Protein 8J4V (pdb70)

Nearest PDB structures (foldseek):
  8j4w-assembly1_C  TM=1.005E+00  e=1.758E-30  Mycolicibacterium thermoresistibile ATCC 19527
  8j4x-assembly3_I  TM=9.632E-01  e=4.464E-23  Mycobacterium tuberculosis H37Rv
  7mms-assembly1_E  TM=9.470E-01  e=5.047E-17  Aerococcus urinae
  7mms-assembly2_F  TM=9.415E-01  e=1.172E-16  Aerococcus urinae
  4n82-assembly1_B  TM=8.182E-01  e=1.371E-11  Streptococcus sanguinis SK36

Foldseek 3Di:
DAAAEEEEDDPLCLQVLLVVLLPGDYHYQDPDDEDDDDAAHEYEYEFADADDLDDDLPDDRGGPPSVVVHCVPVRSLVRYAEYEYEYACVSPVCGRSNRVNCCVVSVHYHQYYAYGNHDPVRSVSVNVSSVVVVVVVVVVDDDPD

Structure (mmCIF, N/CA/C/O backbone):
data_8J4V
#
_entry.id   8J4V
#
_cell.length_a   36.010
_cell.length_b   37.200
_cell.length_c   48.380
_cell.angle_alpha   90.000
_cell.angle_beta   111.610
_cell.angle_gamma   90.000
#
_symmetry.space_group_name_H-M   'P 1 21 1'
#
loop_
_entity.id
_entity.type
_entity.pdbx_description
1 polymer 'Protein NrdI'
2 non-polymer 'FLAVIN MONONUCLEOTIDE'
3 non-polymer 'PHOSPHATE ION'
4 non-polymer GLYCEROL
5 water water
#
loop_
_atom_site.group_PDB
_atom_site.id
_atom_site.type_symbol
_atom_site.label_atom_id
_atom_site.label_alt_id
_atom_site.label_comp_id
_atom_site.label_asym_id
_atom_site.label_entity_id
_atom_site.label_seq_id
_atom_site.pdbx_PDB_ins_code
_atom_site.Cartn_x
_atom_site.Cartn_y
_atom_site.Cartn_z
_atom_site.occupancy
_atom_site.B_iso_or_equiv
_atom_site.auth_seq_id
_atom_site.auth_comp_id
_atom_site.auth_asym_id
_atom_site.auth_atom_id
_atom_site.pdbx_PDB_model_num
ATOM 1 N N . THR A 1 2 ? 20.40443 23.21745 17.43886 1.000 29.12411 2 THR C N 1
ATOM 2 C CA A THR A 1 2 ? 19.80426 24.44729 16.93689 0.423 29.24920 2 THR C CA 1
ATOM 3 C CA B THR A 1 2 ? 19.79875 24.41697 16.86959 0.577 29.13378 2 THR C CA 1
ATOM 4 C C . THR A 1 2 ? 18.28751 24.45014 17.07440 1.000 28.33731 2 THR C C 1
ATOM 5 O O . THR A 1 2 ? 17.60029 23.49562 16.71807 1.000 29.46878 2 THR C O 1
ATOM 12 N N . VAL A 1 3 ? 17.78147 25.54810 17.61404 1.000 25.36761 3 VAL C N 1
ATOM 13 C CA . VAL A 1 3 ? 16.35670 25.73253 17.85575 1.000 23.07207 3 VAL C CA 1
ATOM 14 C C . VAL A 1 3 ? 15.72765 26.35216 16.61399 1.000 19.02015 3 VAL C C 1
ATOM 15 O O . VAL A 1 3 ? 16.27670 27.29179 16.03232 1.000 19.12418 3 VAL C O 1
ATOM 19 N N A GLY A 1 4 ? 14.59328 25.80377 16.19072 0.780 17.61408 4 GLY C N 1
ATOM 20 N N B GLY A 1 4 ? 14.56367 25.84878 16.20627 0.220 18.08394 4 GLY C N 1
ATOM 21 C CA A GLY A 1 4 ? 13.85614 26.42029 15.10580 0.780 15.61290 4 GLY C CA 1
ATOM 22 C CA B GLY A 1 4 ? 13.88488 26.40631 15.04216 0.220 16.58687 4 GLY C CA 1
ATOM 23 C C A GLY A 1 4 ? 13.33127 27.77955 15.53167 0.780 12.53247 4 GLY C C 1
ATOM 24 C C B GLY A 1 4 ? 13.13922 27.68467 15.39438 0.220 13.98894 4 GLY C C 1
ATOM 25 O O A GLY A 1 4 ? 12.91409 27.97534 16.67223 0.780 14.06211 4 GLY C O 1
ATOM 26 O O B GLY A 1 4 ? 12.35478 27.71391 16.34797 0.220 14.27974 4 GLY C O 1
ATOM 27 N N . GLY A 1 5 ? 13.37571 28.74593 14.61635 1.000 11.25313 5 GLY C N 1
ATOM 28 C CA . GLY A 1 5 ? 12.77421 30.04355 14.90633 1.000 9.26285 5 GLY C CA 1
ATOM 29 C C . GLY A 1 5 ? 11.25940 30.00858 14.79233 1.000 6.39775 5 GLY C C 1
ATOM 30 O O . GLY A 1 5 ? 10.74373 29.49649 13.80039 1.000 5.78729 5 GLY C O 1
ATOM 31 N N . LEU A 1 6 ? 10.54309 30.56274 15.77314 1.000 6.39005 6 LEU C N 1
ATOM 32 C CA . LEU A 1 6 ? 9.08664 30.57619 15.76864 1.000 6.60586 6 LEU C CA 1
ATOM 33 C C . LEU A 1 6 ? 8.61038 31.91983 16.29701 1.000 5.67071 6 LEU C C 1
ATOM 34 O O . LEU A 1 6 ? 9.04042 32.35754 17.36805 1.000 6.60964 6 LEU C O 1
ATOM 39 N N . VAL A 1 7 ? 7.71549 32.55751 15.54617 1.000 5.14708 7 VAL C N 1
ATOM 40 C CA . VAL A 1 7 ? 7.08244 33.81972 15.91217 1.000 5.54951 7 VAL C CA 1
ATOM 41 C C . VAL A 1 7 ? 5.58192 33.61599 15.77437 1.000 5.06829 7 VAL C C 1
ATOM 42 O O . VAL A 1 7 ? 5.13620 32.93777 14.84055 1.000 6.01728 7 VAL C O 1
ATOM 46 N N . TYR A 1 8 ? 4.79656 34.17352 16.69483 1.000 5.10220 8 TYR C N 1
ATOM 47 C CA . TYR A 1 8 ? 3.35195 34.01830 16.60130 1.000 5.17942 8 TYR C CA 1
ATOM 48 C C . TYR A 1 8 ? 2.64398 35.28021 17.05738 1.000 5.10031 8 TYR C C 1
ATOM 49 O O . TYR A 1 8 ? 3.22422 36.15029 17.71450 1.000 5.81562 8 TYR C O 1
ATOM 58 N N . PHE A 1 9 ? 1.36537 35.36085 16.69276 1.000 5.18189 9 PHE C N 1
ATOM 59 C CA . PHE A 1 9 ? 0.45423 36.36899 17.20031 1.000 5.33657 9 PHE C CA 1
ATOM 60 C C . PHE A 1 9 ? -0.75630 35.66363 17.79109 1.000 5.12968 9 PHE C C 1
ATOM 61 O O . PHE A 1 9 ? -1.21097 34.64276 17.26358 1.000 5.68444 9 PHE C O 1
ATOM 69 N N . SER A 1 10 ? -1.30269 36.22772 18.86706 1.000 5.49152 10 SER C N 1
ATOM 70 C CA . SER A 1 10 ? -2.53820 35.71207 19.44381 1.000 6.16618 10 SER C CA 1
ATOM 71 C C . SER A 1 10 ? -3.28091 36.87558 20.08568 1.000 6.94864 10 SER C C 1
ATOM 72 O O . SER A 1 10 ? -2.66603 37.68694 20.78206 1.000 8.01374 10 SER C O 1
ATOM 75 N N . SER A 1 11 ? -4.59102 36.95721 19.85156 1.000 7.38276 11 SER C N 1
ATOM 76 C CA . SER A 1 11 ? -5.39405 38.02207 20.43384 1.000 9.25838 11 SER C CA 1
ATOM 77 C C . SER A 1 11 ? -5.83581 37.63010 21.83960 1.000 11.42898 11 SER C C 1
ATOM 78 O O . SER A 1 11 ? -5.36616 36.64734 22.41699 1.000 11.39285 11 SER C O 1
ATOM 81 N N . VAL A 1 12 ? -6.79814 38.39440 22.36674 1.000 13.88243 12 VAL C N 1
ATOM 82 C CA . VAL A 1 12 ? -7.32529 38.21415 23.71661 1.000 15.86631 12 VAL C CA 1
ATOM 83 C C . VAL A 1 12 ? -7.92842 36.82784 23.92299 1.000 15.64894 12 VAL C C 1
ATOM 84 O O . VAL A 1 12 ? -8.02453 36.35173 25.06374 1.000 16.35847 12 VAL C O 1
ATOM 88 N N . SER A 1 13 ? -8.37782 36.16836 22.85261 1.000 14.64259 13 SER C N 1
ATOM 89 C CA . SER A 1 13 ? -8.92311 34.81943 23.00666 1.000 13.67838 13 SER C CA 1
ATOM 90 C C . SER A 1 13 ? -7.84787 33.76739 23.27713 1.000 11.88384 13 SER C C 1
ATOM 91 O O . SER A 1 13 ? -8.17050 32.68953 23.78785 1.000 12.46830 13 SER C O 1
ATOM 94 N N . GLU A 1 14 ? -6.58907 34.04869 22.94453 1.000 9.72216 14 GLU C N 1
ATOM 95 C CA . GLU A 1 14 ? -5.43663 33.23922 23.33977 1.000 9.42193 14 GLU C CA 1
ATOM 96 C C . GLU A 1 14 ? -5.40848 31.84168 22.73634 1.000 8.25526 14 GLU C C 1
ATOM 97 O O . GLU A 1 14 ? -4.69144 30.97858 23.24620 1.000 8.82095 14 GLU C O 1
AT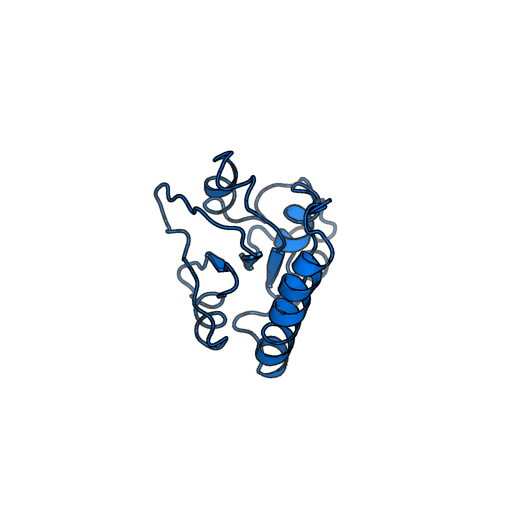OM 103 N N . TYR A 1 15 ? -6.14725 31.57993 21.65973 1.000 7.87597 15 TYR C N 1
ATOM 104 C CA . TYR A 1 15 ? -6.15412 30.22532 21.10738 1.000 7.44498 15 TYR C CA 1
ATOM 105 C C . TYR A 1 15 ? -4.80980 29.86541 20.48275 1.000 7.02861 15 TYR C C 1
ATOM 106 O O . TYR A 1 15 ? -4.31697 28.74703 20.67156 1.000 7.35263 15 TYR C O 1
ATOM 115 N N . THR A 1 16 ? -4.21063 30.78779 19.72393 1.000 6.62388 16 THR C N 1
ATOM 116 C CA . THR A 1 16 ? -2.90891 30.50349 19.12541 1.000 6.42781 16 THR C CA 1
ATOM 117 C C . THR A 1 16 ? -1.83653 30.40135 20.19994 1.000 6.45430 16 THR C C 1
ATOM 118 O O . THR A 1 16 ? -0.93982 29.55344 20.11742 1.000 6.71089 16 THR C O 1
ATOM 122 N N . HIS A 1 17 ? -1.92780 31.24676 21.22659 1.000 6.59149 17 HIS C N 1
ATOM 123 C CA . HIS A 1 17 ? -1.02660 31.14178 22.36684 1.000 7.30433 17 HIS C CA 1
ATOM 124 C C . HIS A 1 17 ? -1.11075 29.75958 23.00906 1.000 7.38748 17 HIS C C 1
ATOM 125 O O . HIS A 1 17 ? -0.08473 29.14213 23.31869 1.000 7.83230 17 HIS C O 1
ATOM 132 N N . ARG A 1 18 ? -2.33195 29.25242 23.20825 1.000 7.33754 18 ARG C N 1
ATOM 133 C CA A ARG A 1 18 ? -2.50319 27.92259 23.78712 0.599 8.10418 18 ARG C CA 1
ATOM 134 C CA B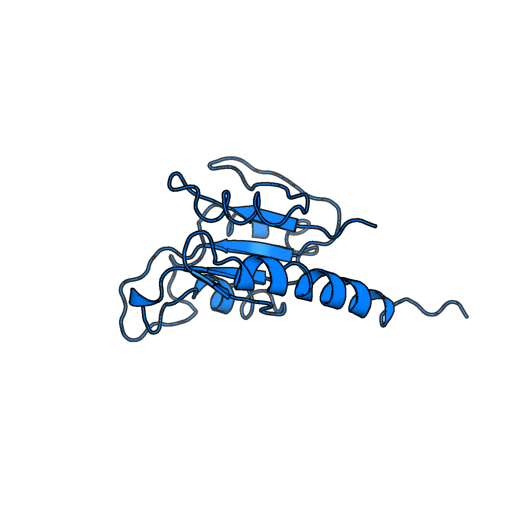 ARG A 1 18 ? -2.48315 27.92794 23.79703 0.401 8.03134 18 ARG C CA 1
ATOM 135 C C . ARG A 1 18 ? -1.88097 26.85036 22.90394 1.000 7.32233 18 ARG C C 1
ATOM 136 O O . ARG A 1 18 ? -1.23034 25.92446 23.40309 1.000 8.33723 18 ARG C O 1
ATOM 151 N N . PHE A 1 19 ? -2.07943 26.95258 21.58384 1.000 7.02619 19 PHE C N 1
ATOM 152 C CA . PHE A 1 19 ? -1.44372 25.99985 20.67812 1.000 6.91759 19 PHE C CA 1
ATOM 153 C C . PHE A 1 19 ? 0.06896 26.02746 20.83791 1.000 7.06167 19 PHE C C 1
ATOM 154 O O . PHE A 1 19 ? 0.71639 24.98048 20.94594 1.000 7.40212 19 PHE C O 1
ATOM 162 N N . VAL A 1 20 ? 0.64708 27.22714 20.84868 1.000 7.68838 20 VAL C N 1
ATOM 163 C CA A VAL A 1 20 ? 2.09701 27.33795 20.93822 0.696 9.06209 20 VAL C CA 1
ATOM 164 C CA B VAL A 1 20 ? 2.09830 27.36916 20.95451 0.304 8.74931 20 VAL C CA 1
ATOM 165 C C . VAL A 1 20 ? 2.60733 26.75930 22.25398 1.000 9.29412 20 VAL C C 1
ATOM 166 O O . VAL A 1 20 ? 3.64232 26.08349 22.28116 1.000 10.46726 20 VAL C O 1
ATOM 173 N N . GLU A 1 21 ? 1.89042 26.99527 23.35725 1.000 10.10464 21 GLU C N 1
ATOM 174 C CA . GLU A 1 21 ? 2.27617 26.37969 24.62668 1.000 11.83926 21 GLU C CA 1
ATOM 175 C C . GLU A 1 21 ? 2.27853 24.85829 24.52953 1.000 10.95716 21 GLU C C 1
ATOM 176 O O . GLU A 1 21 ? 3.16688 24.19662 25.07177 1.000 12.46203 21 GLU C O 1
ATOM 182 N N . LYS A 1 22 ? 1.29190 24.28142 23.85332 1.000 9.93042 22 LYS C N 1
ATOM 183 C CA . LYS A 1 22 ? 1.24117 22.83030 23.72313 1.000 9.92738 22 LYS C CA 1
ATOM 184 C C . LYS A 1 22 ? 2.37192 22.29596 22.85405 1.000 9.73658 22 LYS C C 1
ATOM 185 O O . LYS A 1 22 ? 2.77185 21.13692 23.01633 1.000 10.39441 22 LYS C O 1
ATOM 191 N N A LEU A 1 23 ? 2.89427 23.09804 21.91422 0.756 9.90459 23 LEU C N 1
ATOM 192 N N B LEU A 1 23 ? 2.91057 23.13537 21.97487 0.244 10.04874 23 LEU C N 1
ATOM 193 C CA A LEU A 1 23 ? 3.92356 22.59094 21.00043 0.756 9.07637 23 LEU C CA 1
ATOM 194 C CA B LEU A 1 23 ? 3.88882 22.70094 20.99481 0.244 9.91556 23 LEU C CA 1
ATOM 195 C C A LEU A 1 23 ? 5.17452 22.13984 21.72702 0.756 9.21076 23 LEU C C 1
ATOM 196 C C B LEU A 1 23 ? 5.21818 22.30579 21.62871 0.244 9.52245 23 LEU C C 1
ATOM 197 O O A LEU A 1 23 ? 5.87841 21.24921 21.24416 0.756 9.11955 23 LEU C O 1
ATOM 198 O O B LEU A 1 23 ? 5.98218 21.55999 21.00699 0.244 9.12080 23 LEU C O 1
ATOM 207 N N . GLY A 1 24 ? 5.50399 22.76340 22.84917 1.000 9.60702 24 GLY C N 1
ATOM 208 C CA . GLY A 1 24 ? 6.76271 22.42401 23.48508 1.000 9.90857 24 GLY C CA 1
ATOM 209 C C . GLY A 1 24 ? 7.96515 22.88689 22.69773 1.000 9.45092 24 GLY C C 1
ATOM 210 O O . GLY A 1 24 ? 9.01659 22.24207 22.74289 1.000 10.77369 24 GLY C O 1
ATOM 211 N N . LEU A 1 25 ? 7.81305 23.97373 21.94101 1.000 8.82966 25 LEU C N 1
ATOM 212 C CA A LEU A 1 25 ? 8.86221 24.63929 21.19283 0.490 8.69872 25 LEU C CA 1
ATOM 213 C CA B LEU A 1 25 ? 8.86887 24.63710 21.20263 0.510 8.64991 25 LEU C CA 1
ATOM 214 C C . LEU A 1 25 ? 8.83723 26.10909 21.58536 1.000 8.30007 25 LEU C C 1
ATOM 215 O O . LEU A 1 25 ? 7.75420 26.69361 21.71880 1.000 9.89759 25 LEU C O 1
ATOM 224 N N . PRO A 1 26 ? 9.98937 26.73361 21.78791 1.000 8.31637 26 PRO C N 1
ATOM 225 C CA . PRO A 1 26 ? 9.98595 28.13439 22.21450 1.000 9.01625 26 PRO C CA 1
ATOM 226 C C . PRO A 1 26 ? 9.62770 29.05838 21.05714 1.000 7.83555 26 PRO C C 1
ATOM 227 O O . PRO A 1 26 ? 9.85540 28.75047 19.88391 1.000 8.52510 26 PRO C O 1
ATOM 231 N N . ALA A 1 27 ? 9.03576 30.20103 21.39967 1.000 7.60015 27 ALA C N 1
ATOM 232 C CA . ALA A 1 27 ? 8.52110 31.11022 20.38549 1.000 7.29422 27 ALA C CA 1
ATOM 233 C C . ALA A 1 27 ? 8.44517 32.52296 20.94415 1.000 7.83625 27 ALA C C 1
ATOM 234 O O . ALA A 1 27 ? 8.29456 32.71820 22.15080 1.000 10.39536 27 ALA C O 1
ATOM 236 N N . THR A 1 28 ? 8.51770 33.49965 20.04004 1.000 7.08148 28 THR C N 1
ATOM 237 C CA . THR A 1 28 ? 8.40350 34.92262 20.34743 1.000 7.12524 28 THR C CA 1
ATOM 238 C C . THR A 1 28 ? 7.03021 35.42236 19.91239 1.000 5.94557 28 THR C C 1
ATOM 239 O O . THR A 1 28 ? 6.59143 35.15010 18.79135 1.000 7.03031 28 THR C O 1
ATOM 243 N N . ARG A 1 29 ? 6.36029 36.15303 20.79415 1.000 6.64389 29 ARG C N 1
ATOM 244 C CA . ARG A 1 29 ? 5.02215 36.66744 20.53781 1.000 6.51163 29 ARG C CA 1
ATOM 245 C C . ARG A 1 29 ? 5.08415 38.11195 20.05353 1.000 6.74429 29 ARG C C 1
ATOM 246 O O . ARG A 1 29 ? 5.71928 38.96203 20.68639 1.000 8.08709 29 ARG C O 1
ATOM 254 N N . ILE A 1 30 ? 4.41814 38.38112 18.93645 1.000 6.50202 30 ILE C N 1
ATOM 255 C CA . ILE A 1 30 ? 4.20584 39.75375 18.46118 1.000 6.55222 30 ILE C CA 1
ATOM 256 C C . ILE A 1 30 ? 3.21185 40.44110 19.39282 1.000 6.71317 30 ILE C C 1
ATOM 257 O O . ILE A 1 30 ? 2.12881 39.88813 19.64304 1.000 7.38807 30 ILE C O 1
ATOM 262 N N . PRO A 1 31 ? 3.53349 41.60930 19.94922 1.000 7.78011 31 PRO C N 1
ATOM 263 C CA . PRO A 1 31 ? 2.66228 42.22571 20.95639 1.000 8.69984 31 PRO C CA 1
ATOM 264 C C . PRO A 1 31 ? 1.42318 42.87108 20.34624 1.000 8.70037 31 PRO C C 1
ATOM 265 O O . PRO A 1 31 ? 1.35337 43.16551 19.15144 1.000 9.02262 31 PRO C O 1
ATOM 269 N N . LEU A 1 32 ? 0.44427 43.12452 21.22519 1.000 10.30457 32 LEU C N 1
ATOM 270 C CA . LEU A 1 32 ? -0.78636 43.80415 20.82307 1.000 12.81731 32 LEU C CA 1
ATOM 271 C C . LEU A 1 32 ? -0.49985 45.16772 20.19941 1.000 12.12767 32 LEU C C 1
ATOM 2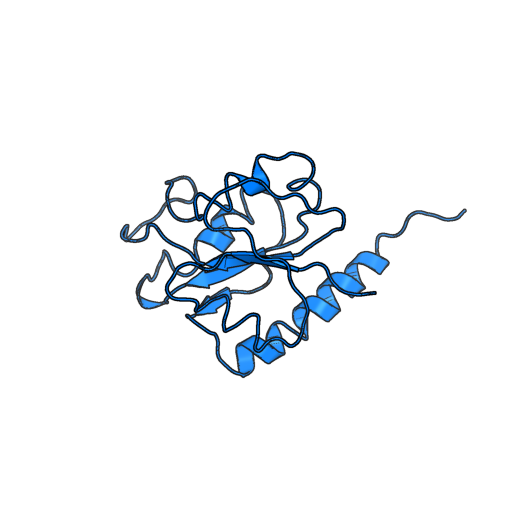72 O O . LEU A 1 32 ? -1.21165 45.59741 19.28441 1.000 12.52317 32 LEU C O 1
ATOM 277 N N . HIS A 1 33 ? 0.51402 45.87420 20.70543 1.000 12.04532 33 HIS C N 1
ATOM 278 C CA A HIS A 1 33 ? 0.94777 47.14842 20.14431 0.497 12.64776 33 HIS C CA 1
ATOM 279 C CA B HIS A 1 33 ? 0.94976 47.13603 20.12903 0.503 12.76029 33 HIS C CA 1
ATOM 280 C C . HIS A 1 33 ? 2.45323 47.27941 20.32279 1.000 11.62258 33 HIS C C 1
ATOM 281 O O . HIS A 1 33 ? 3.01534 46.78746 21.30378 1.000 12.63909 33 HIS C O 1
ATOM 294 N N . GLY A 1 34 ? 3.10151 47.93225 19.36352 1.000 11.41871 34 GLY C N 1
ATOM 295 C CA . GLY A 1 34 ? 4.51477 48.24220 19.46627 1.000 11.46261 34 GLY C CA 1
ATOM 296 C C . GLY A 1 34 ? 5.38741 47.38408 18.55488 1.000 10.72121 34 GLY C C 1
ATOM 297 O O . GLY A 1 34 ? 5.04892 46.24409 18.20617 1.000 11.73271 34 GLY C O 1
ATOM 298 N N . ARG A 1 35 ? 6.53755 47.94176 18.17654 1.000 10.38385 35 ARG C N 1
ATOM 299 C CA . ARG A 1 35 ? 7.48657 47.28629 17.28349 1.000 10.28183 35 ARG C CA 1
ATOM 300 C C . ARG A 1 35 ? 8.37416 46.31503 18.04326 1.000 8.77390 35 ARG C C 1
ATOM 301 O O . ARG A 1 35 ? 8.89323 46.63092 19.12193 1.000 9.23755 35 ARG C O 1
ATOM 309 N N . ILE A 1 36 ? 8.58083 45.14307 17.44770 1.000 7.68956 36 ILE C N 1
ATOM 310 C CA . ILE A 1 36 ? 9.64746 44.24792 17.86132 1.000 7.07707 36 ILE C CA 1
ATOM 311 C C . ILE A 1 36 ? 10.44846 43.82447 16.63902 1.000 7.05066 36 ILE C C 1
ATOM 312 O O . ILE A 1 36 ? 10.00895 43.96030 15.48961 1.000 7.89274 36 ILE C O 1
ATOM 317 N N . GLU A 1 37 ? 11.63927 43.29555 16.90812 1.000 7.99444 37 GLU C N 1
ATOM 318 C CA . GLU A 1 37 ? 12.53461 42.80762 15.87312 1.000 10.19960 37 GLU C CA 1
ATOM 319 C C . GLU A 1 37 ? 13.06425 41.43975 16.26408 1.000 9.96639 37 GLU C C 1
ATOM 320 O O . GLU A 1 37 ? 13.24675 41.13757 17.44911 1.000 12.22030 37 GLU C O 1
ATOM 326 N N . VAL A 1 38 ? 13.31567 40.61650 15.25055 1.000 8.81761 38 VAL C N 1
ATOM 327 C CA . VAL A 1 38 ? 13.94115 39.31918 15.44495 1.000 9.56605 38 VAL C CA 1
ATOM 328 C C . VAL A 1 38 ? 15.20522 39.24812 14.59439 1.000 10.25813 38 VAL C C 1
ATOM 329 O O . VAL A 1 38 ? 15.42735 40.06143 13.69989 1.000 11.59087 38 VAL C O 1
ATOM 333 N N . ASP A 1 39 ? 16.03794 38.24847 14.88057 1.000 10.62676 39 ASP C N 1
ATOM 334 C CA . ASP A 1 39 ? 17.37261 38.20058 14.30944 1.000 12.89078 39 ASP C CA 1
ATOM 335 C C . ASP A 1 39 ? 17.71610 36.92146 13.56121 1.000 11.09808 39 ASP C C 1
ATOM 336 O O . ASP A 1 39 ? 18.76271 36.88407 12.89643 1.000 12.83681 39 ASP C O 1
ATOM 341 N N A GLU A 1 40 ? 16.89825 35.88318 13.64368 0.626 9.68389 40 GLU C N 1
ATOM 342 N N B GLU A 1 40 ? 16.90282 35.87817 13.66136 0.374 10.22509 40 GLU C N 1
ATOM 343 C CA A GLU A 1 40 ? 17.22595 34.62543 12.99533 0.626 9.47379 40 GLU C CA 1
ATOM 344 C CA B GLU A 1 40 ? 17.18532 34.58724 13.05548 0.374 10.18599 40 GLU C CA 1
ATOM 345 C C A GLU A 1 40 ? 15.99192 34.08372 12.28703 0.626 7.71236 40 GLU C C 1
ATOM 346 C C B GLU A 1 40 ? 15.98086 34.12014 12.25272 0.374 7.83210 40 GLU C C 1
ATOM 347 O O A GLU A 1 40 ? 14.86250 34.49152 12.58794 0.626 8.13680 40 GLU C O 1
ATOM 348 O O B GLU A 1 40 ? 14.85977 34.60440 12.45745 0.374 7.43980 40 GLU C O 1
ATOM 359 N N . PRO A 1 41 ? 16.18049 33.19627 11.30708 1.000 6.85133 41 PRO C N 1
ATOM 360 C CA . PRO A 1 41 ? 15.05763 32.76227 10.46653 1.000 6.57297 41 PRO C CA 1
ATOM 361 C C . PRO A 1 41 ? 13.96808 32.07904 11.28082 1.000 5.75525 41 PRO C C 1
ATOM 362 O O . PRO A 1 41 ? 14.23202 31.42106 12.29121 1.000 6.34000 41 PRO C O 1
ATOM 366 N N . TYR A 1 42 ? 12.72043 32.23883 10.82966 1.000 5.10898 42 TYR C N 1
ATOM 367 C CA . TYR A 1 42 ? 11.60165 31.75255 11.62657 1.000 5.09015 42 TYR C CA 1
ATOM 368 C C . TYR A 1 42 ? 10.43247 31.34476 10.73744 1.000 4.59282 42 TYR C C 1
ATOM 369 O O . TYR A 1 42 ? 10.29714 31.79290 9.59543 1.000 5.72326 42 TYR C O 1
ATOM 378 N N . VAL A 1 43 ? 9.56764 30.51119 11.31198 1.000 4.53701 43 VAL C N 1
ATOM 379 C CA . VAL A 1 43 ? 8.21761 30.26786 10.81878 1.000 4.94876 43 VAL C CA 1
ATOM 380 C C . VAL A 1 43 ? 7.24523 31.09549 11.64956 1.000 4.24583 43 VAL C C 1
ATOM 381 O O . VAL A 1 43 ? 7.39358 31.21231 12.87164 1.000 5.01735 43 VAL C O 1
ATOM 385 N N . LEU A 1 44 ? 6.25811 31.68367 10.98126 1.000 4.68940 44 LEU C N 1
ATOM 386 C CA . LEU A 1 44 ? 5.22131 32.49413 11.60925 1.000 4.75736 44 LEU C CA 1
ATOM 387 C C . LEU A 1 44 ? 3.95581 31.66924 11.79345 1.000 4.46642 44 LEU C C 1
ATOM 388 O O . LEU A 1 44 ? 3.49895 31.02426 10.84816 1.000 5.31006 44 LEU C O 1
ATOM 393 N N . ILE A 1 45 ? 3.37465 31.71922 12.99452 1.000 4.50923 45 ILE C N 1
ATOM 394 C CA . ILE A 1 45 ? 2.06800 31.12520 13.27766 1.000 4.40368 45 ILE C CA 1
ATOM 395 C C . ILE A 1 45 ? 1.09761 32.26621 13.55804 1.000 5.04160 45 ILE C C 1
ATOM 396 O O . ILE A 1 45 ? 1.33744 33.08208 14.45881 1.000 5.68614 45 ILE C O 1
ATOM 401 N N . LEU A 1 46 ? -0.00240 32.32462 12.81012 1.000 5.34525 46 LEU C N 1
ATOM 402 C CA . LEU A 1 46 ? -0.92849 33.43142 13.00805 1.000 5.50220 46 LEU C CA 1
ATOM 403 C C . LEU A 1 46 ? -2.37097 32.99918 12.79987 1.000 4.97005 46 LEU C C 1
ATOM 404 O O . LEU A 1 46 ? -2.65007 32.12602 11.96751 1.000 5.62220 46 LEU C O 1
ATOM 409 N N . PRO A 1 47 ? -3.30409 33.61023 13.52296 1.000 5.29521 47 PRO C N 1
ATOM 410 C CA . PRO A 1 47 ? -4.73008 33.38948 13.28433 1.000 5.41625 47 PRO C CA 1
ATOM 411 C C . PRO A 1 47 ? -5.24337 34.32123 12.18781 1.000 5.41695 47 PRO C C 1
ATOM 412 O O . PRO A 1 47 ? -4.54864 35.22536 11.71696 1.000 6.05902 47 PRO C O 1
ATOM 416 N N . THR A 1 48 ? -6.49473 34.08503 11.79646 1.000 5.49210 48 THR C N 1
ATOM 417 C CA . THR A 1 48 ? -7.14622 34.80038 10.70969 1.000 5.38071 48 THR C CA 1
ATOM 418 C C . THR A 1 48 ? -8.31043 35.59221 11.27758 1.000 5.32621 48 THR C C 1
ATOM 419 O O . THR A 1 48 ? -9.14713 35.04192 12.00524 1.000 6.36013 48 THR C O 1
ATOM 423 N N . TYR A 1 49 ? -8.38976 36.86811 10.92257 1.000 5.97588 49 TYR C N 1
ATOM 424 C CA . TYR A 1 49 ? -9.54578 37.67478 11.28275 1.000 7.21936 49 TYR C CA 1
ATOM 425 C C . TYR A 1 49 ? -10.24061 38.11102 9.98744 1.000 9.05980 49 TYR C C 1
ATOM 426 O O . TYR A 1 49 ? -9.99840 37.55530 8.90970 1.000 10.59586 49 TYR C O 1
ATOM 435 N N . GLY A 1 50 ? -11.13927 39.08336 10.09825 1.000 10.91560 50 GLY C N 1
ATOM 436 C CA . GLY A 1 50 ? -11.71012 39.70231 8.91513 1.000 12.78591 50 GLY C CA 1
ATOM 437 C C . GLY A 1 50 ? -12.65207 38.87577 8.05821 1.000 14.07402 50 GLY C C 1
ATOM 438 O O . GLY A 1 50 ? -13.02752 39.33660 6.97668 1.000 15.30047 50 GLY C O 1
ATOM 439 N N . GLY A 1 51 ? -13.07742 37.69413 8.49117 1.000 14.81399 51 GLY C N 1
ATOM 440 C CA . GLY A 1 51 ? -13.95024 36.88554 7.65708 1.000 15.93998 51 GLY C CA 1
ATOM 441 C C . GLY A 1 51 ? -15.36320 37.42027 7.53406 1.000 16.91329 51 GLY C C 1
ATOM 442 O O . GLY A 1 51 ? -15.80524 38.30474 8.27007 1.000 18.66815 51 GLY C O 1
ATOM 443 N N . GLY A 1 52 ? -16.08840 36.82994 6.57671 1.000 17.83702 52 GLY C N 1
ATOM 444 C CA . GLY A 1 52 ? -17.46678 37.17554 6.27949 1.000 19.99960 52 GLY C CA 1
ATOM 445 C C . GLY A 1 52 ? -17.84795 36.96598 4.82484 1.000 22.10305 52 GLY C C 1
ATOM 446 O O . GLY A 1 52 ? -19.01250 36.69535 4.51722 1.000 22.77273 52 GLY C O 1
ATOM 447 N N . ARG A 1 53 ? -16.87599 37.07387 3.91709 1.000 24.70651 53 ARG C N 1
ATOM 448 C CA . ARG A 1 53 ? -17.14448 37.07681 2.48095 1.000 27.78890 53 ARG C CA 1
ATOM 449 C C . ARG A 1 53 ? -17.18104 35.64742 1.94837 1.000 29.84355 53 ARG C C 1
ATOM 450 O O . ARG A 1 53 ? -16.16159 34.94862 1.96244 1.000 30.14353 53 ARG C O 1
ATOM 452 N N . ALA A 1 54 ? -18.34862 35.22833 1.44808 1.000 31.46137 54 ALA C N 1
ATOM 453 C CA . ALA A 1 54 ? -18.52775 33.84213 1.02148 1.000 32.97790 54 ALA C CA 1
ATOM 454 C C . ALA A 1 54 ? -17.61643 33.47064 -0.14400 1.000 33.64102 54 ALA C C 1
ATOM 455 O O . ALA A 1 54 ? -17.15981 32.32431 -0.22862 1.000 34.30300 54 ALA C O 1
ATOM 457 N N . THR A 1 55 ? -17.34614 34.41054 -1.05240 1.000 33.37049 55 THR C N 1
ATOM 458 C CA . THR A 1 55 ? -16.40254 34.21262 -2.15366 1.000 33.16634 55 THR C CA 1
ATOM 459 C C . THR A 1 55 ? -15.25586 35.19673 -1.96398 1.000 32.41936 55 THR C C 1
ATOM 460 O O . THR A 1 55 ? -15.27851 36.31113 -2.51262 1.000 32.16256 55 THR C O 1
ATOM 464 N N . PRO A 1 56 ? -14.22870 34.82414 -1.20913 1.000 31.86267 56 PRO C N 1
ATOM 465 C CA . PRO A 1 56 ? -13.20919 35.79144 -0.79910 1.000 31.91552 56 PRO C CA 1
ATOM 466 C C . PRO A 1 56 ? -12.14420 35.99243 -1.86785 1.000 32.70886 56 PRO C C 1
ATOM 467 O O . PRO A 1 56 ? -12.04099 35.24998 -2.84585 1.000 32.59849 56 PRO C O 1
ATOM 471 N N . ASP A 1 57 ? -11.33828 37.02905 -1.64708 1.000 33.64385 57 ASP C N 1
ATOM 472 C CA . ASP A 1 57 ? -10.22245 37.38041 -2.51003 1.000 34.94047 57 ASP C CA 1
ATOM 473 C C . ASP A 1 57 ? -8.98560 37.57943 -1.64810 1.000 34.42338 57 ASP C C 1
ATOM 474 O O . ASP A 1 57 ? -9.05237 38.20899 -0.58859 1.000 32.52611 57 ASP C O 1
ATOM 479 N N . ILE A 1 58 ? -7.85822 37.03682 -2.11709 1.000 35.97798 58 ILE C N 1
ATOM 480 C CA . ILE A 1 58 ? -6.59393 37.09921 -1.38563 1.000 37.76744 58 ILE C CA 1
ATOM 481 C C . ILE A 1 58 ? -6.21994 38.52503 -1.00248 1.000 39.52916 58 ILE C C 1
ATOM 482 O O . ILE A 1 58 ? -5.58039 38.75532 0.03221 1.000 39.46332 58 ILE C O 1
ATOM 487 N N . ASN A 1 59 ? -6.61226 39.50153 -1.81222 1.000 41.09935 59 ASN C N 1
ATOM 488 C CA . ASN A 1 59 ? -6.15967 40.86979 -1.62220 1.000 42.89864 59 ASN C CA 1
ATOM 489 C C . ASN A 1 59 ? -7.07920 41.69612 -0.73413 1.000 44.70580 59 ASN C C 1
ATOM 490 O O . ASN A 1 59 ? -6.68523 42.78975 -0.31392 1.000 44.91355 59 ASN C O 1
ATOM 495 N N . HIS A 1 60 ? -8.28568 41.21231 -0.44835 1.000 45.75476 60 HIS C N 1
ATOM 496 C CA . HIS A 1 60 ? -9.18209 41.92055 0.45462 1.000 46.49836 60 HIS C CA 1
ATOM 497 C C . HIS A 1 60 ? -8.57032 41.95058 1.84896 1.000 44.34714 60 HIS C C 1
ATOM 498 O O . HIS A 1 60 ? -8.16454 40.91551 2.38439 1.000 45.40846 60 HIS C O 1
ATOM 505 N N . GLY A 1 61 ? -8.48833 43.14420 2.42935 1.000 40.75218 61 GLY C N 1
ATOM 506 C CA . GLY A 1 61 ? -7.80034 43.29787 3.69234 1.000 36.62568 61 GLY C CA 1
ATOM 507 C C . GLY A 1 61 ? -8.59660 42.75886 4.86386 1.00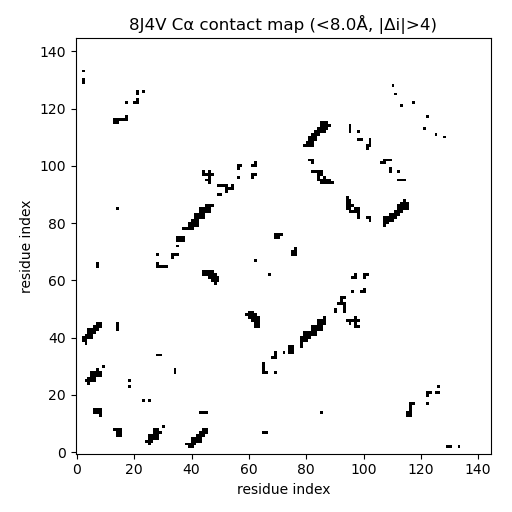0 31.73917 61 GLY C C 1
ATOM 508 O O . GLY A 1 61 ? -9.80058 42.51022 4.78390 1.000 32.60889 61 GLY C O 1
ATOM 509 N N . GLY A 1 62 ? -7.89397 42.56712 5.97952 1.000 25.39931 62 GLY C N 1
ATOM 510 C CA . GLY A 1 62 ? -8.50222 42.17558 7.23112 1.000 19.09143 62 GLY C CA 1
ATOM 511 C C . GLY A 1 62 ? -8.14694 40.78349 7.70784 1.000 13.84189 62 GLY C C 1
ATOM 512 O O . GLY A 1 62 ? -8.27705 40.50728 8.90594 1.000 14.45742 62 GLY C O 1
ATOM 513 N N . TYR A 1 63 ? -7.71049 39.89324 6.81246 1.000 10.34359 63 TYR C N 1
ATOM 514 C CA . TYR A 1 63 ? -7.44545 38.51701 7.22279 1.000 8.23317 63 TYR C CA 1
ATOM 515 C C . TYR A 1 63 ? -6.20163 38.42175 8.08771 1.000 7.36920 63 TYR C C 1
ATOM 516 O O . TYR A 1 63 ? -6.18836 37.69646 9.08714 1.000 7.67868 63 TYR C O 1
ATOM 525 N N . VAL A 1 64 ? -5.14945 39.12542 7.70754 1.000 7.18941 64 VAL C N 1
ATOM 526 C CA . VAL A 1 64 ? -3.90511 39.10435 8.47377 1.000 7.02612 64 VAL C CA 1
ATOM 527 C C . VAL A 1 64 ? -4.02046 40.12194 9.60526 1.000 6.73711 64 VAL C C 1
ATOM 528 O O . VAL A 1 64 ? -4.35879 41.28700 9.34111 1.000 7.65393 64 VAL C O 1
ATOM 532 N N . PRO A 1 65 ? -3.75294 39.73954 10.85728 1.000 6.82590 65 PRO C N 1
ATOM 533 C CA . PRO A 1 65 ? -3.81633 40.71130 11.95561 1.000 7.33423 65 PRO C CA 1
ATOM 534 C C . PRO A 1 65 ? -2.94787 41.92994 11.66841 1.000 6.95345 65 PRO C C 1
ATOM 535 O O . PRO A 1 65 ? -1.82882 41.81218 11.16579 1.000 6.59372 65 PRO C O 1
ATOM 539 N N . LYS A 1 66 ? -3.45982 43.10966 12.02681 1.000 7.36291 66 LYS C N 1
ATOM 540 C CA . LYS A 1 66 ? -2.72269 44.34369 11.76114 1.000 8.07597 66 LYS C CA 1
ATOM 541 C C . LYS A 1 66 ? -1.33656 44.33993 12.39686 1.000 6.84831 66 LYS C C 1
ATOM 542 O O . LYS A 1 66 ? -0.40123 44.92997 11.83683 1.000 7.72890 66 LYS C O 1
ATOM 548 N N . GLN A 1 67 ? -1.18180 43.68091 13.55222 1.000 6.59667 67 GLN C N 1
ATOM 549 C CA . GLN A 1 67 ? 0.12619 43.63042 14.19797 1.000 6.39198 67 GLN C CA 1
ATOM 550 C C . GLN A 1 67 ? 1.11633 42.80048 13.39778 1.000 6.10661 67 GLN C C 1
ATOM 551 O O . GLN A 1 67 ? 2.32802 43.07027 13.42955 1.000 6.39771 67 GLN C O 1
ATOM 557 N N A VAL A 1 68 ? 0.62078 41.79175 12.67699 0.193 6.17217 68 VAL C N 1
ATOM 558 N N B VAL A 1 68 ? 0.63488 41.77483 12.69776 0.807 6.01651 68 VAL C N 1
ATOM 559 C CA A VAL A 1 68 ? 1.48604 40.97224 11.83654 0.193 6.26076 68 VAL C CA 1
ATOM 560 C CA B VAL A 1 68 ? 1.51847 40.99250 11.84215 0.807 6.11520 68 VAL C CA 1
ATOM 561 C C A VAL A 1 68 ? 1.89438 41.73680 10.58373 0.193 6.39598 68 VAL C C 1
ATOM 562 C C B VAL A 1 68 ? 1.92779 41.79957 10.61648 0.807 6.08476 68 VAL C C 1
ATOM 563 O O A VAL A 1 68 ? 3.03633 41.62497 10.11764 0.193 6.51016 68 VAL C O 1
ATOM 564 O O B VAL A 1 68 ? 3.09821 41.77602 10.20085 0.807 6.19850 68 VAL C O 1
ATOM 571 N N . ILE A 1 69 ? 0.97279 42.52258 10.01551 1.000 6.46852 69 ILE C N 1
ATOM 572 C CA A ILE A 1 69 ? 1.32891 43.37427 8.88461 0.566 7.12986 69 ILE C CA 1
ATOM 573 C CA B ILE A 1 69 ? 1.29789 43.40604 8.89407 0.434 7.40176 69 ILE C CA 1
ATOM 574 C C . ILE A 1 69 ? 2.42136 44.35421 9.28996 1.000 7.16920 69 ILE C C 1
ATOM 575 O O . ILE A 1 69 ? 3.41611 44.53020 8.57240 1.000 7.64704 69 ILE C O 1
ATOM 584 N N . ALA A 1 70 ? 2.27006 44.98390 10.45462 1.000 7.02220 70 ALA C N 1
ATOM 585 C CA . ALA A 1 70 ? 3.27091 45.94552 10.907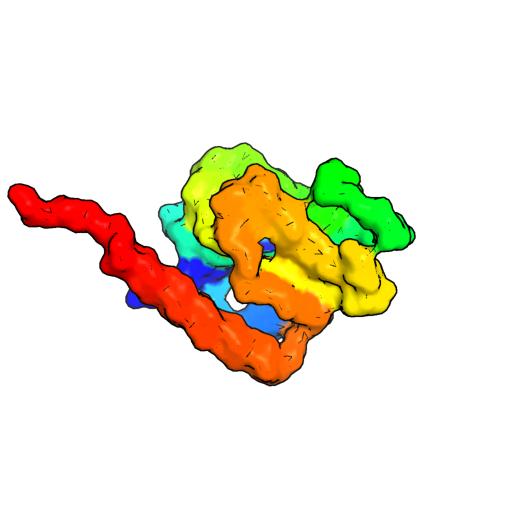56 1.000 7.86316 70 ALA C CA 1
ATOM 586 C C . ALA A 1 70 ? 4.61764 45.27497 11.15941 1.000 7.26927 70 ALA C C 1
ATOM 587 O O . ALA A 1 70 ? 5.66981 45.81866 10.79518 1.000 8.06864 70 ALA C O 1
ATOM 589 N N . PHE A 1 71 ? 4.60026 44.09604 11.78984 1.000 6.39364 71 PHE C N 1
ATOM 590 C CA . PHE A 1 71 ? 5.82292 43.33066 12.02401 1.000 6.21588 71 PHE C CA 1
ATOM 591 C C . PHE A 1 71 ? 6.54831 43.03725 10.71371 1.000 5.96026 71 PHE C C 1
ATOM 592 O O . PHE A 1 71 ? 7.77325 43.18910 10.62127 1.000 6.88036 71 PHE C O 1
ATOM 600 N N . LEU A 1 72 ? 5.80263 42.64148 9.68544 1.000 6.43041 72 LEU C N 1
ATOM 601 C CA . LEU A 1 72 ? 6.38367 42.28866 8.39441 1.000 7.32543 72 LEU C CA 1
ATOM 602 C C . LEU A 1 72 ? 6.70241 43.49768 7.52134 1.000 7.89230 72 LEU C C 1
ATOM 603 O O . LEU A 1 72 ? 7.35597 43.3370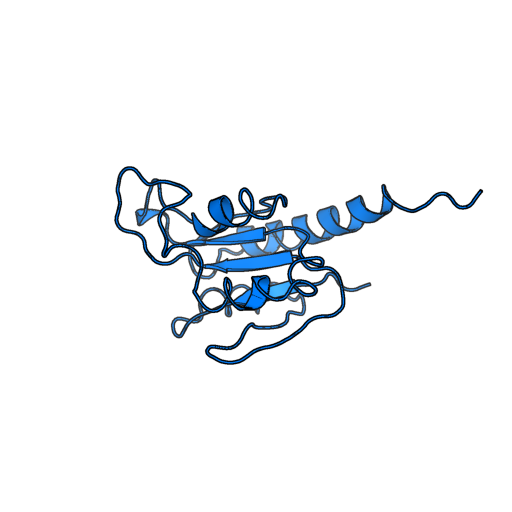7 6.48098 1.000 9.58816 72 LEU C O 1
ATOM 608 N N . ASN A 1 73 ? 6.26172 44.69655 7.91571 1.000 8.66819 73 ASN C N 1
ATOM 609 C CA . ASN A 1 73 ? 6.70275 45.91150 7.23727 1.000 10.26945 73 ASN C CA 1
ATOM 610 C C . ASN A 1 73 ? 8.16044 46.23592 7.52374 1.000 10.29348 73 ASN C C 1
ATOM 611 O O . ASN A 1 73 ? 8.77515 46.98888 6.76015 1.000 13.23509 73 ASN C O 1
ATOM 616 N N . ASN A 1 74 ? 8.71850 45.70051 8.60812 1.000 9.22091 74 ASN C N 1
ATOM 617 C CA . ASN A 1 74 ? 10.13256 45.86541 8.91451 1.000 8.79258 74 ASN C CA 1
ATOM 618 C C . ASN A 1 74 ? 10.89417 44.93434 7.97699 1.000 8.64453 74 ASN C C 1
ATOM 619 O O . ASN A 1 74 ? 10.66283 43.71968 7.98754 1.000 8.60946 74 ASN C O 1
ATOM 624 N N . GLU A 1 75 ? 11.76964 45.50604 7.14240 1.000 9.11892 75 GLU C N 1
ATOM 625 C CA A GLU A 1 75 ? 12.43412 44.72513 6.09978 0.607 10.23854 75 GLU C CA 1
ATOM 626 C CA B GLU A 1 75 ? 12.39625 44.69959 6.10286 0.393 10.31749 75 GLU C CA 1
ATOM 627 C C . GLU A 1 75 ? 13.24871 43.58238 6.68650 1.000 9.47889 75 GLU C C 1
ATOM 628 O O . GLU A 1 75 ? 13.31051 42.49588 6.10593 1.000 10.48483 75 GLU C O 1
ATOM 639 N N . HIS A 1 76 ? 13.89432 43.81435 7.83099 1.000 9.63357 76 HIS C N 1
ATOM 640 C CA . HIS A 1 76 ? 14.70708 42.75491 8.41333 1.000 10.46330 76 HIS C CA 1
ATOM 641 C C . HIS A 1 76 ? 13.83405 41.61189 8.91557 1.000 8.44367 76 HIS C C 1
ATOM 642 O O . HIS A 1 76 ? 14.13139 40.43695 8.66350 1.000 9.04653 76 HIS C O 1
ATOM 649 N N . ASN A 1 77 ? 12.75062 41.93453 9.63059 1.000 7.13660 77 ASN C N 1
ATOM 650 C CA . ASN A 1 77 ? 11.83227 40.88438 10.05823 1.000 7.07770 77 ASN C CA 1
ATOM 651 C C . ASN A 1 77 ? 11.30838 40.10718 8.86334 1.000 6.46094 77 ASN C C 1
ATOM 652 O O . ASN A 1 77 ? 11.21782 38.87272 8.89524 1.000 6.94943 77 ASN C O 1
ATOM 657 N N . ARG A 1 78 ? 10.93113 40.81972 7.80465 1.000 5.97679 78 ARG C N 1
ATOM 658 C CA . ARG A 1 78 ? 10.36226 40.16124 6.63839 1.000 6.69549 78 ARG C CA 1
ATOM 659 C C . ARG A 1 78 ? 11.39334 39.27225 5.95210 1.000 6.40029 78 ARG C C 1
ATOM 660 O O . ARG A 1 78 ? 11.06657 38.17413 5.48623 1.000 7.18367 78 ARG C O 1
ATOM 668 N N . SER A 1 79 ? 12.64710 39.72635 5.89324 1.000 7.65578 79 SER C N 1
ATOM 669 C CA A SER A 1 79 ? 13.69296 38.95985 5.22299 0.652 8.38926 79 SER C CA 1
ATOM 670 C CA B SER A 1 79 ? 13.67855 38.95265 5.21266 0.158 8.32624 79 SER C CA 1
ATOM 671 C CA C SER A 1 79 ? 13.68200 38.95585 5.21646 0.190 8.02449 79 SER C CA 1
ATOM 672 C C . SER A 1 79 ? 13.90434 37.60142 5.87561 1.000 7.92236 79 SER C C 1
ATOM 673 O O . SER A 1 79 ? 14.32977 36.65109 5.20545 1.000 10.28828 79 SER C O 1
ATOM 680 N N . LEU A 1 80 ? 13.62572 37.49562 7.17811 1.000 6.56404 80 LEU C N 1
ATOM 681 C CA . LEU A 1 80 ? 13.87832 36.29336 7.96428 1.000 6.10358 80 LEU C CA 1
ATOM 682 C C . LEU A 1 80 ? 12.70213 35.32021 7.98180 1.000 5.63789 80 LEU C C 1
ATOM 683 O O . LEU A 1 80 ? 12.84394 34.20254 8.48820 1.000 6.12637 80 LEU C O 1
ATOM 688 N N . LEU A 1 81 ? 11.55616 35.70671 7.43012 1.000 5.65968 81 LEU C N 1
ATOM 689 C CA . LEU A 1 81 ? 10.40218 34.82190 7.35711 1.000 5.34465 81 LEU C CA 1
ATOM 690 C C . LEU A 1 81 ? 10.69371 33.67804 6.39143 1.000 5.74247 81 LEU C C 1
ATOM 691 O O . LEU A 1 81 ? 11.12299 33.90312 5.25697 1.000 6.85485 81 LEU C O 1
ATOM 696 N N . ARG A 1 82 ? 10.44079 32.44839 6.82830 1.000 5.38820 82 ARG C N 1
ATOM 697 C CA . ARG A 1 82 ? 10.70414 31.27882 6.00151 1.000 5.67154 82 ARG C CA 1
ATOM 698 C C . ARG A 1 82 ? 9.46775 30.44401 5.69281 1.000 5.60031 82 ARG C C 1
ATOM 699 O O . ARG A 1 82 ? 9.51997 29.60955 4.78693 1.000 6.66018 82 ARG C O 1
ATOM 707 N N . GLY A 1 83 ? 8.36359 30.63844 6.40488 1.000 5.28132 83 GLY C N 1
ATOM 708 C CA . GLY A 1 83 ? 7.17949 29.81560 6.20414 1.000 5.60461 83 GLY C CA 1
ATOM 709 C C . GLY A 1 83 ? 6.08731 30.29234 7.13445 1.000 5.14482 83 GLY C C 1
ATOM 710 O O . GLY A 1 83 ? 6.32742 31.08244 8.05501 1.000 5.14662 83 GLY C O 1
ATOM 711 N N . VAL A 1 84 ? 4.87106 29.80415 6.88639 1.000 5.03187 84 VAL C N 1
ATOM 712 C CA . VAL A 1 84 ? 3.71247 30.24591 7.65054 1.000 4.84662 84 VAL C CA 1
ATOM 713 C C . VAL A 1 84 ? 2.81456 29.06952 7.99628 1.000 4.85913 84 VAL C C 1
ATOM 714 O O . VAL A 1 84 ? 2.62301 28.14614 7.19801 1.000 5.36373 84 VAL C O 1
ATOM 718 N N . ILE A 1 85 ? 2.25118 29.12401 9.19990 1.000 4.54328 85 ILE C N 1
ATOM 719 C CA . ILE A 1 85 ? 1.21830 28.22267 9.69929 1.000 4.80034 85 ILE C CA 1
ATOM 720 C C . ILE A 1 85 ? 0.05815 29.09849 10.15219 1.000 4.78450 85 ILE C C 1
ATOM 721 O O . ILE A 1 85 ? 0.27805 30.11154 10.82174 1.000 5.32988 85 ILE C O 1
ATOM 726 N N . ALA A 1 86 ? -1.16678 28.74244 9.76866 1.000 4.72111 86 ALA C N 1
ATOM 727 C CA . ALA A 1 86 ? -2.30164 29.60771 10.04788 1.000 5.34447 86 ALA C CA 1
ATOM 728 C C . ALA A 1 86 ? -3.39043 28.88502 10.81721 1.000 5.52007 86 ALA C C 1
ATOM 729 O O . ALA A 1 86 ? -3.61842 27.68833 10.63410 1.000 6.55362 86 ALA C O 1
ATOM 731 N N . ALA A 1 87 ? -4.08662 29.65119 11.64858 1.000 6.47228 87 ALA C N 1
ATOM 732 C CA . ALA A 1 87 ? -5.21592 29.16376 12.41090 1.000 6.95505 87 ALA C CA 1
ATOM 733 C C . ALA A 1 87 ? -6.48510 29.87683 11.97981 1.000 5.65359 87 ALA C C 1
ATOM 734 O O . ALA A 1 87 ? -6.46173 30.99970 11.46167 1.000 6.24325 87 ALA C O 1
ATOM 736 N N . GLY A 1 88 ? -7.59668 29.20678 12.23826 1.0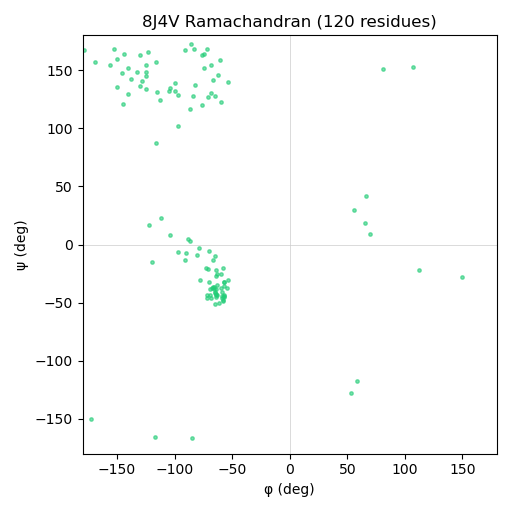00 6.63874 88 GLY C N 1
ATOM 737 C CA . GLY A 1 88 ? -8.89475 29.76702 11.96626 1.000 7.00029 88 GLY C CA 1
ATOM 738 C C . GLY A 1 88 ? -9.99712 28.88890 12.50875 1.000 6.22334 88 GLY C C 1
ATOM 739 O O . GLY A 1 88 ? -9.82317 28.19296 13.51222 1.000 7.23100 88 GLY C O 1
ATOM 740 N N . ASN A 1 89 ? -11.14134 28.92633 11.83282 1.000 6.83611 89 ASN C N 1
ATOM 741 C CA . ASN A 1 89 ? -12.34316 28.21103 12.23156 1.000 7.31334 89 ASN C CA 1
ATOM 742 C C . ASN A 1 89 ? -13.00919 27.77187 10.93557 1.000 7.04754 89 ASN C C 1
ATOM 743 O O . ASN A 1 89 ? -13.30703 28.61303 10.08506 1.000 6.83383 89 ASN C O 1
ATOM 748 N N . THR A 1 90 ? -13.20464 26.46017 10.75691 1.000 7.67014 90 THR C N 1
ATOM 749 C CA . THR A 1 90 ? -13.72250 25.97484 9.47825 1.000 9.03145 90 THR C CA 1
ATOM 750 C C . THR A 1 90 ? -15.15231 26.41084 9.19713 1.000 8.70639 90 THR C C 1
ATOM 751 O O . THR A 1 90 ? -15.58823 26.28958 8.04900 1.000 9.64772 90 THR C O 1
ATOM 755 N N . ASN A 1 91 ? -15.88690 26.92249 10.18916 1.000 8.91863 91 ASN C N 1
ATOM 756 C CA . ASN A 1 91 ? -17.17928 27.52657 9.87104 1.000 9.36180 91 ASN C CA 1
ATOM 757 C C . ASN A 1 91 ? -17.06336 28.66556 8.87781 1.000 8.31091 91 ASN C C 1
ATOM 758 O O . ASN A 1 91 ? -18.06779 29.02361 8.25009 1.000 9.24669 91 ASN C O 1
ATOM 763 N N . PHE A 1 92 ? -15.87511 29.24282 8.72953 1.000 7.20942 92 PHE C N 1
ATOM 764 C CA . PHE A 1 92 ? -15.64761 30.28147 7.73745 1.000 7.05275 92 PHE C CA 1
ATOM 765 C C . PHE A 1 92 ? -15.46085 29.74185 6.31922 1.000 7.18969 92 PHE C C 1
ATOM 766 O O . PHE A 1 92 ? -15.30933 30.54125 5.39223 1.000 7.35568 92 PHE C O 1
ATOM 774 N N . GLY A 1 93 ? -15.46517 28.42443 6.12157 1.000 7.50809 93 GLY C N 1
ATOM 775 C CA . GLY A 1 93 ? -15.52745 27.85959 4.77540 1.000 8.10093 93 GLY C CA 1
ATOM 776 C C . GLY A 1 93 ? -14.38004 28.31527 3.88712 1.000 7.53045 93 GLY C C 1
ATOM 777 O O . GLY A 1 93 ? -13.20367 28.04937 4.16825 1.000 7.04891 93 GLY C O 1
ATOM 778 N N . ALA A 1 94 ? -14.72118 29.01909 2.80147 1.000 7.86966 94 ALA C N 1
ATOM 779 C CA . ALA A 1 94 ? -13.72701 29.49434 1.84273 1.000 8.89711 94 ALA C CA 1
ATOM 780 C C . ALA A 1 94 ? -12.75989 30.51140 2.42966 1.000 7.98986 94 ALA C C 1
ATOM 781 O O . ALA A 1 94 ? -11.76614 30.84077 1.76927 1.000 9.05985 94 ALA C O 1
ATOM 783 N N . GLU A 1 95 ? -13.01288 31.00680 3.64242 1.000 7.36152 95 GLU C N 1
ATOM 784 C CA . GLU A 1 95 ? -12.09496 31.89524 4.33713 1.000 6.97420 95 GLU C CA 1
ATOM 785 C C . GLU A 1 95 ? -11.32595 31.19531 5.45145 1.000 6.60184 95 GLU C C 1
ATOM 786 O O . GLU A 1 95 ? -10.62368 31.86555 6.21710 1.000 6.53911 95 GLU C O 1
ATOM 792 N N . PHE A 1 96 ? -11.43234 29.87226 5.56257 1.000 6.24606 96 PHE C N 1
ATOM 793 C CA . PHE A 1 96 ? -10.76748 29.16435 6.65185 1.000 6.32643 96 PHE C CA 1
ATOM 794 C C . PHE A 1 96 ? -9.25934 29.37998 6.60648 1.000 5.54167 96 PHE C C 1
ATOM 795 O O . PHE A 1 96 ? -8.59909 29.04208 5.61617 1.000 6.55583 96 PHE C O 1
ATOM 803 N N . ALA A 1 97 ? -8.71700 29.90404 7.70612 1.000 5.29941 97 ALA C N 1
ATOM 804 C CA . ALA A 1 97 ? -7.27914 30.07243 7.87421 1.000 5.77543 97 ALA C CA 1
ATOM 805 C C . ALA A 1 97 ? -6.66977 30.89656 6.74892 1.000 5.57558 97 ALA C C 1
ATOM 806 O O . ALA A 1 97 ? -5.49072 30.74680 6.42577 1.000 6.15610 97 ALA C O 1
ATOM 808 N N . TYR A 1 98 ? -7.45465 31.81380 6.18300 1.000 5.56220 98 TYR C N 1
ATOM 809 C CA . TYR A 1 98 ? -7.03846 32.52462 4.97691 1.000 6.14662 98 TYR C CA 1
ATOM 810 C C . TYR A 1 98 ? -5.80773 33.39535 5.18091 1.000 5.92373 98 TYR C C 1
ATOM 811 O O . TYR A 1 98 ? -5.13634 33.72785 4.19813 1.000 6.51906 98 TYR C O 1
ATOM 820 N N . ALA A 1 99 ? -5.49613 33.78557 6.42014 1.000 5.64155 99 ALA C N 1
ATOM 821 C CA . ALA A 1 99 ? -4.25857 34.52949 6.63712 1.000 6.08869 99 ALA C CA 1
ATOM 822 C C . ALA A 1 99 ? -3.04618 33.74606 6.14402 1.000 5.85962 99 ALA C C 1
ATOM 823 O O . ALA A 1 99 ? -2.05172 34.34196 5.70994 1.000 6.68791 99 ALA C O 1
ATOM 825 N N . GLY A 1 100 ? -3.09779 32.41429 6.22177 1.000 5.81334 100 GLY C N 1
ATOM 826 C CA . GLY A 1 100 ? -2.01418 31.61454 5.67291 1.000 6.42378 100 GLY C CA 1
ATOM 827 C C . GLY A 1 100 ? -1.87865 31.75277 4.16652 1.000 6.12401 100 GLY C C 1
ATOM 828 O O . GLY A 1 100 ? -0.76609 31.85809 3.64094 1.000 7.06838 100 GLY C O 1
ATOM 829 N N . ASN A 1 101 ? -3.00686 31.72434 3.44905 1.000 6.51304 101 ASN C N 1
ATOM 830 C CA . ASN A 1 101 ? -2.99105 31.97126 2.00965 1.000 6.92614 101 ASN C CA 1
ATOM 831 C C . ASN A 1 101 ? -2.41004 33.33687 1.69517 1.000 6.68001 101 ASN C C 1
ATOM 832 O O . ASN A 1 101 ? -1.60252 33.47687 0.76700 1.000 7.60819 101 ASN C O 1
ATOM 837 N N . VAL A 1 102 ? -2.82025 34.35840 2.44738 1.000 6.33042 102 VAL C N 1
ATOM 838 C CA . VAL A 1 102 ? -2.36339 35.71534 2.16140 1.000 6.66792 102 VAL C CA 1
ATOM 839 C C . VAL A 1 102 ? -0.85705 35.83751 2.37551 1.000 6.75809 102 VAL C C 1
ATOM 840 O O . VAL A 1 102 ? -0.12631 36.33429 1.50992 1.000 7.12202 102 VAL C O 1
ATOM 844 N N . VAL A 1 103 ? -0.36544 35.39969 3.53495 1.000 6.24031 103 VAL C N 1
ATOM 845 C CA . VAL A 1 103 ? 1.06405 35.53210 3.81023 1.000 6.55485 103 VAL C CA 1
ATOM 846 C C . VAL A 1 103 ? 1.88354 34.69625 2.83671 1.000 6.61874 103 VAL C C 1
ATOM 847 O O . VAL A 1 103 ? 2.90844 35.15657 2.31083 1.000 7.84731 103 VAL C O 1
ATOM 851 N N . SER A 1 104 ? 1.47060 33.44716 2.60075 1.000 7.16088 104 SER C N 1
ATOM 852 C CA A SER A 1 104 ? 2.22393 32.56141 1.71546 0.451 7.51289 104 SER C CA 1
ATOM 853 C CA B SER A 1 104 ? 2.26465 32.59025 1.73252 0.549 8.01547 104 SER C CA 1
ATOM 854 C C . SER A 1 104 ? 2.35555 33.16323 0.32421 1.000 8.20215 104 SER C C 1
ATOM 855 O O . SER A 1 104 ? 3.44507 33.19900 -0.26102 1.000 9.62393 104 SER C O 1
ATOM 860 N N . ARG A 1 105 ? 1.24391 33.64882 -0.22170 1.000 8.64017 105 ARG C N 1
ATOM 861 C CA . ARG A 1 105 ? 1.27232 34.18588 -1.57522 1.000 10.62545 105 ARG C CA 1
ATOM 862 C C . ARG A 1 105 ? 2.00421 35.52459 -1.63891 1.000 10.43775 105 ARG C C 1
ATOM 863 O O . ARG A 1 105 ? 2.83581 35.74512 -2.52621 1.000 12.13612 105 ARG C O 1
ATOM 871 N N . LYS A 1 106 ? 1.70962 36.43592 -0.70879 1.000 9.33535 106 LYS C N 1
ATOM 872 C CA . LYS A 1 106 ? 2.25420 37.78679 -0.79766 1.000 10.31268 106 LYS C CA 1
ATOM 873 C C . LYS A 1 106 ? 3.70798 37.87368 -0.35759 1.000 9.76056 106 LYS C C 1
ATOM 874 O O . LYS A 1 106 ? 4.44551 38.73193 -0.85171 1.000 11.82892 106 LYS C O 1
ATOM 880 N N . CYS A 1 107 ? 4.13625 37.02070 0.56938 1.000 9.35876 107 CYS C N 1
ATOM 881 C CA . CYS A 1 107 ? 5.53142 36.98228 0.98331 1.000 9.74397 107 CYS C CA 1
ATOM 882 C C . CYS A 1 107 ? 6.34178 35.90214 0.28390 1.000 10.08633 107 CYS C C 1
ATOM 883 O O . CYS A 1 107 ? 7.56261 35.85897 0.45644 1.000 11.27004 107 CYS C O 1
ATOM 886 N N . GLY A 1 108 ? 5.70430 35.04783 -0.50715 1.000 9.98985 108 GLY C N 1
ATOM 887 C CA . GLY A 1 108 ? 6.44910 34.04662 -1.24406 1.000 10.35820 108 GLY C CA 1
ATOM 888 C C . GLY A 1 108 ? 7.10636 33.00830 -0.36005 1.000 10.72487 108 GLY C C 1
ATOM 889 O O . GLY A 1 108 ? 8.26798 32.64008 -0.59855 1.000 12.40501 108 GLY C O 1
ATOM 890 N N . VAL A 1 109 ? 6.40109 32.53526 0.66373 1.000 8.73117 109 VAL C N 1
ATOM 891 C CA . VAL A 1 109 ? 6.94922 31.51455 1.55617 1.000 8.06748 109 VAL C CA 1
ATOM 892 C C . VAL A 1 109 ? 5.99874 30.32615 1.61134 1.000 7.26173 109 VAL C C 1
ATOM 893 O O . VAL A 1 109 ? 4.78864 30.48413 1.38344 1.000 7.96973 109 VAL C O 1
ATOM 897 N N . PRO A 1 110 ? 6.49188 29.13190 1.91772 1.000 7.69998 110 PRO C N 1
ATOM 898 C CA . PRO A 1 110 ? 5.59476 27.98053 2.02921 1.000 8.31247 110 PRO C CA 1
ATOM 899 C C . PRO A 1 110 ? 4.54916 28.09281 3.12751 1.000 7.02587 110 PRO C C 1
ATOM 900 O O . PRO A 1 110 ? 4.76907 28.67170 4.19633 1.000 7.39596 110 PRO C O 1
ATOM 904 N N . TYR A 1 111 ? 3.38487 27.52263 2.82041 1.000 7.42738 111 TYR C N 1
ATOM 905 C CA . TYR A 1 111 ? 2.25210 27.38621 3.72997 1.000 7.21137 111 TYR C CA 1
ATOM 906 C C . TYR A 1 111 ? 2.36250 25.97582 4.30763 1.000 7.14883 111 TYR C C 1
ATOM 907 O O . TYR A 1 111 ? 2.00848 24.99645 3.64802 1.000 8.37273 111 TYR C O 1
ATOM 916 N N . LEU A 1 112 ? 2.85523 25.87381 5.54676 1.000 6.37453 112 LEU C N 1
ATOM 917 C CA A LEU A 1 112 ? 3.24665 24.58114 6.10846 0.478 6.57501 112 LEU C CA 1
ATOM 918 C CA B LEU A 1 112 ? 3.24741 24.57929 6.09253 0.522 6.77468 112 LEU C CA 1
ATOM 919 C C . LEU A 1 112 ? 2.07262 23.79732 6.67209 1.000 6.35064 112 LEU C C 1
ATOM 920 O O . LEU A 1 112 ? 2.05630 22.56304 6.58619 1.000 7.89590 112 LEU C O 1
ATOM 929 N N . TYR A 1 113 ? 1.10532 24.47769 7.28386 1.000 6.07440 113 TYR C N 1
ATOM 930 C CA . TYR A 1 113 ? 0.05728 23.77864 8.02210 1.000 5.97787 113 TYR C CA 1
ATOM 931 C C . TYR A 1 113 ? -1.03383 24.78315 8.37091 1.000 5.43992 113 TYR C C 1
ATOM 932 O O . TYR A 1 113 ? -0.77965 25.98696 8.46950 1.000 5.80021 113 TYR C O 1
ATOM 941 N N . ARG A 1 114 ? -2.23936 24.27050 8.59913 1.000 5.58220 114 ARG C N 1
ATOM 942 C CA . ARG A 1 114 ? -3.32964 25.07736 9.12906 1.000 5.79823 114 ARG C CA 1
ATOM 943 C C . ARG A 1 114 ? -4.12091 24.25109 10.13419 1.000 5.97187 114 ARG C C 1
ATOM 944 O O . ARG A 1 114 ? -4.16710 23.02396 10.04440 1.000 6.88027 114 ARG C O 1
ATOM 952 N N . PHE A 1 115 ? -4.74343 24.93333 11.09571 1.000 6.42481 115 PHE C N 1
ATOM 953 C CA . PHE A 1 115 ? -5.46823 24.26081 12.16814 1.000 6.84068 115 PHE C CA 1
ATOM 954 C C . PHE A 1 115 ? -6.57470 25.16160 12.69400 1.000 6.29279 115 PHE C C 1
ATOM 955 O O . PHE A 1 115 ? -6.63800 26.35726 12.39052 1.000 7.10140 115 PHE C O 1
ATOM 963 N N . GLU A 1 116 ? -7.44862 24.57022 13.50533 1.000 7.41874 116 GLU C N 1
ATOM 964 C CA . GLU A 1 116 ? -8.57709 25.28810 14.08052 1.000 8.63615 116 GLU C CA 1
ATOM 965 C C . GLU A 1 116 ? -8.32333 25.62066 15.54190 1.000 7.82478 116 GLU C C 1
ATOM 966 O O . GLU A 1 116 ? -7.92290 24.75045 16.32388 1.000 8.48804 116 GLU C O 1
ATOM 972 N N . LEU A 1 117 ? -8.62093 26.86287 15.91566 1.000 8.26572 117 LEU C N 1
ATOM 973 C CA . LEU A 1 117 ? -8.67839 27.28422 17.32037 1.000 8.44570 117 LEU C CA 1
ATOM 974 C C . LEU A 1 117 ? -7.36747 26.91758 18.01299 1.000 8.07156 117 LEU C C 1
ATOM 975 O O . LEU A 1 117 ? -6.28976 27.27773 17.51411 1.000 8.52933 117 LEU C O 1
ATOM 980 N N . MET A 1 118 ? -7.41050 26.22209 19.14657 1.000 8.00725 118 MET C N 1
ATOM 981 C CA . MET A 1 118 ? -6.21383 25.90788 19.89967 1.000 8.85591 118 MET C CA 1
ATOM 982 C C . MET A 1 118 ? -5.54119 24.63330 19.41626 1.000 7.66168 118 MET C C 1
ATOM 983 O O . MET A 1 118 ? -4.54160 24.21652 20.00992 1.000 8.52914 118 MET C O 1
ATOM 988 N N . GLY A 1 119 ? -6.06634 24.00311 18.36761 1.000 7.68976 119 GLY C N 1
ATOM 989 C CA . GLY A 1 119 ? -5.45039 22.82761 17.78537 1.000 8.15717 119 GLY C CA 1
ATOM 990 C C . GLY A 1 119 ? -5.74387 21.52643 18.51178 1.000 8.08410 119 GLY C C 1
ATOM 991 O O . GLY A 1 119 ? -5.93875 21.50475 19.72988 1.000 9.72385 119 GLY C O 1
ATOM 992 N N . THR A 1 120 ? -5.74589 20.42562 17.77612 1.000 8.78858 120 THR C N 1
ATOM 993 C CA . THR A 1 120 ? -5.92202 19.09978 18.35179 1.000 8.87381 120 THR C CA 1
ATOM 994 C C . THR A 1 120 ? -4.56740 18.49900 18.69410 1.000 8.58872 120 THR C C 1
ATOM 995 O O . THR A 1 120 ? -3.51766 18.97223 18.24435 1.000 8.18065 120 THR C O 1
ATOM 999 N N . PRO A 1 121 ? -4.54933 17.40626 19.47093 1.000 9.47866 121 PRO C N 1
ATOM 1000 C CA . PRO A 1 121 ? -3.28182 16.67734 19.66891 1.000 9.75174 121 PRO C CA 1
ATOM 1001 C C . PRO A 1 121 ? -2.61700 16.26096 18.36715 1.000 9.14630 121 PRO C C 1
ATOM 1002 O O . PRO A 1 121 ? -1.38631 16.31962 18.26117 1.000 9.61017 121 PRO C O 1
ATOM 1006 N N . ASP A 1 122 ? -3.40121 15.86358 17.36181 1.000 9.25574 122 ASP C N 1
ATOM 1007 C CA . ASP A 1 122 ? -2.81713 15.51918 16.06753 1.000 9.83005 122 ASP C CA 1
ATOM 1008 C C . ASP A 1 122 ? -2.15853 16.72970 15.40955 1.000 8.70217 122 ASP C C 1
ATOM 1009 O O . ASP A 1 122 ? -1.10863 16.59515 14.76980 1.000 8.79106 122 ASP C O 1
ATOM 1014 N N . ASP A 1 123 ? -2.76486 17.91751 15.54243 1.000 7.63415 123 ASP C N 1
ATOM 1015 C CA . ASP A 1 123 ? -2.14766 19.13427 15.01203 1.000 7.25630 123 ASP C CA 1
ATOM 1016 C C . ASP A 1 123 ? -0.82535 19.43098 15.70650 1.000 6.66157 123 ASP C C 1
ATOM 1017 O O . ASP A 1 123 ? 0.15509 19.82601 15.05823 1.000 6.90016 123 ASP C O 1
ATOM 1022 N N . VAL A 1 124 ? -0.79347 19.29122 17.03194 1.000 6.83871 124 VAL C N 1
ATOM 1023 C CA . VAL A 1 124 ? 0.44145 19.52386 17.77451 1.000 7.08303 124 VAL C CA 1
ATOM 1024 C C . VAL A 1 124 ? 1.54317 18.60836 17.26128 1.000 6.85558 124 VAL C C 1
ATOM 1025 O O . VAL A 1 124 ? 2.66549 19.04439 16.97780 1.000 7.29298 124 VAL C O 1
ATOM 1029 N N . GLU A 1 125 ? 1.22960 17.31984 17.12315 1.000 7.62611 125 GLU C N 1
ATOM 1030 C CA . GLU A 1 125 ? 2.22718 16.35700 16.67065 1.000 8.48096 125 GLU C CA 1
ATOM 1031 C C . GLU A 1 125 ? 2.66824 16.64794 15.24167 1.000 7.69979 125 GLU C C 1
ATOM 1032 O O . GLU A 1 125 ? 3.86321 16.56819 14.92189 1.000 8.18164 125 GLU C O 1
ATOM 1038 N N . ALA A 1 126 ? 1.71648 16.98596 14.36712 1.000 7.71167 126 ALA C N 1
ATOM 1039 C CA . ALA A 1 126 ? 2.05036 17.24007 12.96878 1.000 8.09700 126 ALA C CA 1
ATOM 1040 C C . ALA A 1 126 ? 2.91570 18.48131 12.81956 1.000 7.56989 126 ALA C C 1
ATOM 1041 O O . ALA A 1 126 ? 3.80611 18.52165 11.96376 1.000 8.22401 126 ALA C O 1
ATOM 1043 N N . VAL A 1 127 ? 2.66167 19.50865 13.63268 1.000 6.75495 127 VAL C N 1
ATOM 1044 C CA . VAL A 1 127 ? 3.47746 20.71395 13.55460 1.000 6.88716 127 VAL C CA 1
ATOM 1045 C C . VAL A 1 127 ? 4.87743 20.47197 14.11221 1.000 6.74138 127 VAL C C 1
ATOM 1046 O O . VAL A 1 127 ? 5.86970 20.92298 13.52820 1.000 7.12934 127 VAL C O 1
ATOM 1050 N N A ARG A 1 128 ? 4.99297 19.74362 15.22754 0.527 7.02946 128 ARG C N 1
ATOM 1051 N N B ARG A 1 128 ? 4.98391 19.76387 15.24267 0.473 6.95970 128 ARG C N 1
ATOM 1052 C CA A ARG A 1 128 ? 6.32057 19.41102 15.74220 0.527 7.67865 128 ARG C CA 1
ATOM 1053 C CA B ARG A 1 128 ? 6.29846 19.38301 15.75406 0.473 7.47803 128 ARG C CA 1
ATOM 1054 C C A ARG A 1 128 ? 7.13458 18.63306 14.71141 0.527 7.82096 128 ARG C C 1
ATOM 1055 C C B ARG A 1 128 ? 7.10835 18.66507 14.68155 0.473 7.55507 128 ARG C C 1
ATOM 1056 O O A ARG A 1 128 ? 8.31212 18.93097 14.47478 0.527 8.69095 128 ARG C O 1
ATOM 1057 O O B ARG A 1 128 ? 8.24979 19.03801 14.38442 0.473 8.14184 128 ARG C O 1
ATOM 1072 N N . ALA A 1 129 ? 6.52139 17.62743 14.08352 1.000 8.10649 129 ALA C N 1
ATOM 1073 C CA . ALA A 1 129 ? 7.24010 16.84338 13.08470 1.000 9.49243 129 ALA C CA 1
ATOM 1074 C C . ALA A 1 129 ? 7.52309 17.66569 11.83335 1.000 9.52707 129 ALA C C 1
ATOM 1075 O O . ALA A 1 129 ? 8.61865 17.58332 11.25725 1.000 10.66363 129 ALA C O 1
ATOM 1077 N N . GLY A 1 130 ? 6.55315 18.48600 11.42273 1.000 9.35161 130 GLY C N 1
ATOM 1078 C CA . GLY A 1 130 ? 6.69479 19.24923 10.19713 1.000 9.01085 130 GLY C CA 1
ATOM 1079 C C . GLY A 1 130 ? 7.74010 20.33893 10.31214 1.000 8.61746 130 GLY C C 1
ATOM 1080 O O . GLY A 1 130 ? 8.47784 20.60522 9.35888 1.000 9.25989 130 GLY C O 1
ATOM 1081 N N . LEU A 1 131 ? 7.80940 20.99282 11.47245 1.000 8.05869 131 LEU C N 1
ATOM 1082 C CA . LEU A 1 131 ? 8.85529 21.98427 11.68997 1.000 8.15124 131 LEU C CA 1
ATOM 1083 C C . LEU A 1 131 ? 10.23394 21.33774 11.69432 1.000 8.84815 131 LEU C C 1
ATOM 1084 O O . LEU A 1 131 ? 11.18577 21.89562 11.13458 1.000 9.19763 131 LEU C O 1
ATOM 1089 N N . ALA A 1 132 ? 10.36604 20.16540 12.31990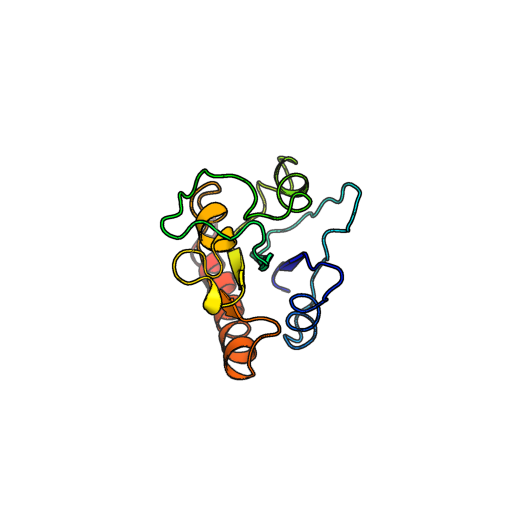 1.000 9.18807 132 ALA C N 1
ATOM 1090 C CA . ALA A 1 132 ? 11.64858 19.47120 12.29713 1.000 10.31926 132 ALA C CA 1
ATOM 1091 C C . ALA A 1 132 ? 12.07737 19.17009 10.86503 1.000 10.20875 132 ALA C C 1
ATOM 1092 O O . ALA A 1 132 ? 13.22815 19.41112 10.48575 1.000 10.92700 132 ALA C O 1
ATOM 1094 N N . ASP A 1 133 ? 11.15045 18.66427 10.04586 1.000 10.40960 133 ASP C N 1
ATOM 1095 C CA . ASP A 1 133 ? 11.48384 18.36499 8.65625 1.000 11.87281 133 ASP C CA 1
ATOM 1096 C C . ASP A 1 133 ? 11.79240 19.63600 7.87557 1.000 10.81484 133 ASP C C 1
ATOM 1097 O O . ASP A 1 133 ? 12.67704 19.64644 7.00840 1.000 11.35017 133 ASP C O 1
ATOM 1102 N N . PHE A 1 134 ? 11.06972 20.71339 8.17328 1.000 10.08256 134 PHE C N 1
ATOM 1103 C CA . PHE A 1 134 ? 11.27722 21.97739 7.48337 1.000 9.65462 134 PHE C CA 1
ATOM 1104 C C . PHE A 1 134 ? 12.69248 22.50255 7.69417 1.000 9.43548 134 PHE C C 1
ATOM 1105 O O . PHE A 1 134 ? 13.38082 22.88211 6.73929 1.000 10.61046 134 PHE C O 1
ATOM 1113 N N . TRP A 1 135 ? 13.13708 22.55829 8.95143 1.000 9.09324 135 TRP C N 1
ATOM 1114 C CA . TRP A 1 135 ? 14.46571 23.09037 9.22723 1.000 9.35866 135 TRP C CA 1
ATOM 1115 C C . TRP A 1 135 ? 15.55610 22.15246 8.72941 1.000 10.26764 135 TRP C C 1
ATOM 1116 O O . TRP A 1 135 ? 16.61608 22.61578 8.29259 1.000 11.38916 135 TRP C O 1
ATOM 1127 N N . LYS A 1 136 ? 15.30615 20.83893 8.75107 1.000 10.54878 136 LYS C N 1
ATOM 1128 C CA . LYS A 1 136 ? 16.27069 19.91080 8.17081 1.000 11.78753 136 LYS C CA 1
ATOM 1129 C C . LYS A 1 136 ? 16.48091 20.20062 6.69212 1.000 11.47700 136 LYS C C 1
ATOM 1130 O O . LYS A 1 136 ? 17.60508 20.11295 6.18953 1.000 11.74410 136 LYS C O 1
ATOM 1136 N N . GLU A 1 137 ? 15.41399 20.56879 5.98037 1.000 11.90836 137 GLU C N 1
ATOM 1137 C CA . GLU A 1 137 ? 15.54207 20.82697 4.55041 1.000 12.93301 137 GLU C CA 1
ATOM 1138 C C . GLU A 1 137 ? 16.46856 22.01024 4.27280 1.000 13.12168 137 GLU C C 1
ATOM 1139 O O . GLU A 1 137 ? 17.07350 22.07683 3.20080 1.000 12.56338 137 GLU C O 1
ATOM 1145 N N . GLN A 1 138 ? 16.62480 22.94031 5.22281 1.000 14.24513 138 GLN C N 1
ATOM 1146 C CA . GLN A 1 138 ? 17.55377 24.04861 4.99221 1.000 16.22932 138 GLN C CA 1
ATOM 1147 C C . GLN A 1 138 ? 18.99540 23.57428 4.84782 1.000 16.91868 138 GLN C C 1
ATOM 1148 O O . GLN A 1 138 ? 19.80524 24.24063 4.18936 1.000 17.24468 138 GLN C O 1
ATOM 1154 N N . THR A 1 139 ? 19.33645 22.43414 5.45228 1.000 17.78245 139 THR C N 1
ATOM 1155 C CA . THR A 1 139 ? 20.67832 21.87799 5.31779 1.000 18.82511 139 THR C CA 1
ATOM 1156 C C . THR A 1 139 ? 20.95851 21.32993 3.92562 1.000 19.68265 139 THR C C 1
ATOM 1157 O O . THR A 1 139 ? 22.10075 20.94583 3.64748 1.000 21.11331 139 THR C O 1
ATOM 1161 N N . CYS A 1 140 ? 19.96336 21.30106 3.04890 1.000 19.66084 140 CYS C N 1
ATOM 1162 C CA . CYS A 1 140 ? 20.17239 20.98630 1.64606 1.000 20.41710 140 CYS C CA 1
ATOM 1163 C C . CYS A 1 140 ? 20.49443 22.21912 0.82252 1.000 18.05607 140 CYS C C 1
ATOM 1164 O O . CYS A 1 140 ? 20.60604 22.11297 -0.40350 1.000 20.14870 140 CYS C O 1
ATOM 1167 N N . HIS A 1 141 ? 20.64081 23.38129 1.45954 1.000 14.71884 141 HIS C N 1
ATOM 1168 C CA . HIS A 1 141 ? 20.84216 24.63336 0.74250 1.000 13.45308 141 HIS C CA 1
ATOM 1169 C C . HIS A 1 141 ? 22.13849 25.32934 1.14824 1.000 10.95521 141 HIS C C 1
ATOM 1170 O O . HIS A 1 141 ? 22.30060 26.52113 0.87889 1.000 11.40072 141 HIS C O 1
ATOM 1177 N N . LEU A 1 142 ? 23.06303 24.61933 1.79176 1.000 9.38725 142 LEU C N 1
ATOM 1178 C CA . LEU A 1 142 ? 24.24470 25.27222 2.33898 1.000 8.41844 142 LEU C CA 1
ATOM 1179 C C . LEU A 1 142 ? 25.15898 25.77487 1.22046 1.000 8.53590 142 LEU C C 1
ATOM 1180 O O . LEU A 1 142 ? 25.15371 25.23391 0.11153 1.000 9.71782 142 LEU C O 1
ATOM 1185 N N . PRO A 1 143 ? 25.96276 26.80422 1.49278 1.000 8.37166 143 PRO C N 1
ATOM 1186 C CA . PRO A 1 143 ? 26.92381 27.28110 0.49317 1.000 8.91128 143 PRO C CA 1
ATOM 1187 C C . PRO A 1 143 ? 27.92199 26.20058 0.11726 1.000 8.86817 143 PRO C C 1
ATOM 1188 O O . PRO A 1 143 ? 28.17881 25.26017 0.86927 1.000 9.36334 143 PRO C O 1
ATOM 1192 N N . SER A 1 144 ? 28.52980 26.37132 -1.05120 1.000 9.22231 144 SER C N 1
ATOM 1193 C CA . SER A 1 144 ? 29.66171 25.53027 -1.39219 1.000 9.66870 144 SER C CA 1
ATOM 1194 C C . SER A 1 144 ? 30.81969 25.84435 -0.45791 1.000 9.92313 144 SER C C 1
ATOM 1195 O O . SER A 1 144 ? 31.07603 27.00325 -0.12248 1.000 11.74083 144 SER C O 1
ATOM 1198 N N . GLN A 1 145 ? 31.54625 24.80701 -0.05342 1.000 10.87042 145 GLN C N 1
ATOM 1199 C CA . GLN A 1 145 ? 32.78505 25.03084 0.68231 1.000 13.36373 145 GLN C CA 1
ATOM 1200 C C . GLN A 1 145 ? 34.03076 24.63738 -0.11253 1.000 16.58553 145 GLN C C 1
ATOM 1201 O O . GLN A 1 145 ? 35.08664 24.39931 0.47582 1.000 17.85708 145 GLN C O 1
ATOM 1207 N N . LEU A 1 146 ? 33.93788 24.60386 -1.44308 1.000 18.76618 146 LEU C N 1
ATOM 1208 C CA . LEU A 1 146 ? 35.12529 24.46051 -2.29387 1.000 22.16160 146 LEU C CA 1
ATOM 1209 C C . LEU A 1 146 ? 35.87763 25.78245 -2.45766 1.000 25.11926 146 LEU C C 1
ATOM 1210 O O . LEU A 1 146 ? 37.03477 25.80432 -2.88576 1.000 27.50904 146 LEU C O 1
#

Solvent-accessible surface area: 8520 Å² total; per-residue (Å²): 194,112,30,21,12,2,14,5,6,29,142,58,65,97,4,50,120,0,10,98,64,1,59,57,86,39,61,86,5,42,120,135,62,240,50,131,21,116,132,52,2,0,0,0,0,14,25,82,43,33,68,43,90,124,35,74,28,92,106,54,42,2,14,4,145,23,0,87,64,10,14,109,47,118,83,0,101,58,19,6,73,0,0,1,0,4,14,47,68,139,100,48,65,7,31,1,29,0,0,49,22,5,21,175,132,44,66,19,76,64,48,66,126,5,73,69,70,8,73,107,113,19,15,111,41,3,103,59,31,9,59,99,28,56,143,84,63,84,101,124,127,117,96,185,217

B-factor: mean 13.49, std 9.73, range [4.25, 73.56]

Radius of gyration: 15.02 Å; Cα contacts (8 Å, |Δi|>4): 259; chains: 1; bounding box: 54×33×27 Å

Secondary structure (DSSP, 8-state):
-PPPEEE---TT-HHHHHHHHHTS--EEPPSSS-----S-EEEEEE------SS--TTSTTSS-HHHHHHHHSHHHHHTEEEEEEEE-GGGGGGTTHHHHHHHHHHT--EEEEEETT--HHHHHHHHHHHHHHHHHHTTSPPP--

Sequence (145 aa):
TTVGGGLVYFSSVSEYTHRRFVVEKLLGLLPATRIPLHHGRIEVDEEPYVLILPTYGGGRATPDINHGGYVPKQVVIIAFLNNEEHNRSSSLLRGVIAAGNTNFGAEFAYAGNVVSSRKCGVPYLLYRFELMGTPDDVEAVRRAGLADFWKEQTCHLPSQL